Protein AF-A0A954YXN7-F1 (afdb_monomer_lite)

Foldseek 3Di:
DDDDDDDDPPDPDPDDDDDDDDDDDDDPPPPPPPPPPDDDAAEAELDFCCRVQVVVVHHDPDPDTCSVVPVVVVVVVVCVVVVHDHHYHYDPVCVVPD

Radius of gyration: 26.38 Å; chains: 1; bounding box: 61×52×58 Å

Sequence (98 aa):
MNAIGETILNRTATSSPAIGAPTAAHGSTDATDQTVRPAGSINIDLDTLRDYAPGYGFTFESDYDPVYAFALPRFIELLDKLGVPATLFTIGRDAARP

Structure (mmCIF, N/CA/C/O backbone):
data_AF-A0A954YXN7-F1
#
_entry.id   AF-A0A954YXN7-F1
#
loop_
_atom_site.group_PDB
_atom_site.id
_atom_site.type_symbol
_atom_site.label_atom_id
_atom_site.label_alt_id
_atom_site.label_comp_id
_atom_site.label_asym_id
_atom_site.label_entity_id
_atom_site.label_seq_id
_atom_site.pdbx_PDB_ins_code
_atom_site.Cartn_x
_atom_site.Cartn_y
_atom_site.Cartn_z
_atom_site.occupancy
_atom_site.B_iso_or_equiv
_atom_site.auth_seq_id
_atom_site.auth_comp_id
_atom_site.auth_asym_id
_atom_site.auth_atom_id
_atom_site.pdbx_PDB_model_num
ATOM 1 N N . MET A 1 1 ? -50.712 -9.909 8.245 1.00 40.53 1 MET A N 1
ATOM 2 C CA . MET A 1 1 ? -49.449 -10.367 8.852 1.00 40.53 1 MET A CA 1
ATOM 3 C C . MET A 1 1 ? -48.501 -9.180 8.888 1.00 40.53 1 MET A C 1
ATOM 5 O O . MET A 1 1 ? -48.247 -8.593 7.847 1.00 40.53 1 MET A O 1
ATOM 9 N N . ASN A 1 2 ? -48.126 -8.802 10.111 1.00 35.00 2 ASN A N 1
ATOM 10 C CA . ASN A 1 2 ? -47.019 -7.940 10.567 1.00 35.00 2 ASN A CA 1
ATOM 11 C C . ASN A 1 2 ? -45.742 -8.086 9.691 1.00 35.00 2 ASN A C 1
ATOM 13 O O . ASN A 1 2 ? -45.577 -9.138 9.088 1.00 35.00 2 ASN A O 1
ATOM 17 N N . ALA A 1 3 ? -44.763 -7.178 9.591 1.00 39.28 3 ALA A N 1
ATOM 18 C CA . ALA A 1 3 ? -44.372 -6.002 10.369 1.00 39.28 3 ALA A CA 1
ATOM 19 C C . ALA A 1 3 ? -43.315 -5.175 9.576 1.00 39.28 3 ALA A C 1
ATOM 21 O O . ALA A 1 3 ? -42.443 -5.748 8.934 1.00 39.28 3 ALA A O 1
ATOM 22 N N . ILE A 1 4 ? -43.446 -3.844 9.634 1.00 45.81 4 ILE A N 1
ATOM 23 C CA . ILE A 1 4 ? -42.434 -2.794 9.900 1.00 45.81 4 ILE A CA 1
ATOM 24 C C . ILE A 1 4 ? -40.923 -3.135 9.872 1.00 45.81 4 ILE A C 1
ATOM 26 O O . ILE A 1 4 ? -40.459 -4.030 10.570 1.00 45.81 4 ILE A O 1
ATOM 30 N N . GLY A 1 5 ? -40.156 -2.281 9.178 1.00 36.84 5 GLY A N 1
ATOM 31 C CA . GLY A 1 5 ? -38.707 -2.090 9.318 1.00 36.84 5 GLY A CA 1
ATOM 32 C C . GLY A 1 5 ? -38.328 -0.679 8.849 1.00 36.84 5 GLY A C 1
ATOM 33 O O . GLY A 1 5 ? -38.622 -0.300 7.720 1.00 36.84 5 GLY A O 1
ATOM 34 N N . GLU A 1 6 ? -37.792 0.124 9.759 1.00 40.50 6 GLU A N 1
ATOM 35 C CA . GLU A 1 6 ? -37.897 1.582 9.810 1.00 40.50 6 GLU A CA 1
ATOM 36 C C . GLU A 1 6 ? -36.942 2.360 8.892 1.00 40.50 6 GLU A C 1
ATOM 38 O O . GLU A 1 6 ? -35.776 2.024 8.705 1.00 40.50 6 GLU A O 1
ATOM 43 N N . THR A 1 7 ? -37.457 3.477 8.378 1.00 41.38 7 THR A N 1
ATOM 44 C CA . THR A 1 7 ? -36.687 4.588 7.814 1.00 41.38 7 THR A CA 1
ATOM 45 C C . THR A 1 7 ? -36.294 5.523 8.954 1.00 41.38 7 THR A C 1
ATOM 47 O O . THR A 1 7 ? -37.173 6.111 9.578 1.00 41.38 7 THR A O 1
ATOM 50 N N . ILE A 1 8 ? -34.996 5.725 9.193 1.00 44.50 8 ILE A N 1
ATOM 51 C CA . ILE A 1 8 ? -34.507 6.814 10.049 1.00 44.50 8 ILE A CA 1
ATOM 52 C C . ILE A 1 8 ? -33.674 7.759 9.183 1.00 44.50 8 ILE A C 1
ATOM 54 O O . ILE A 1 8 ? -32.470 7.601 9.004 1.00 44.50 8 ILE A O 1
ATOM 58 N N . LEU A 1 9 ? -34.355 8.759 8.622 1.00 41.22 9 LEU A N 1
ATOM 59 C CA . LEU A 1 9 ? -33.737 9.973 8.100 1.00 41.22 9 LEU A CA 1
ATOM 60 C C . LEU A 1 9 ? -33.510 10.912 9.284 1.00 41.22 9 LEU A C 1
ATOM 62 O O . LEU A 1 9 ? -34.440 11.577 9.739 1.00 41.22 9 LEU A O 1
ATOM 66 N N . ASN A 1 10 ? -32.281 10.974 9.788 1.00 34.94 10 ASN A N 1
ATOM 67 C CA . ASN A 1 10 ? -31.927 11.916 10.842 1.00 34.94 10 ASN A CA 1
ATOM 68 C C . ASN A 1 10 ? -31.736 13.318 10.229 1.00 34.94 10 ASN A C 1
ATOM 70 O O . ASN A 1 10 ? -30.635 13.710 9.849 1.00 34.94 10 ASN A O 1
ATOM 74 N N . ARG A 1 11 ? -32.839 14.056 10.049 1.00 41.00 11 ARG A N 1
ATOM 75 C CA . ARG A 1 11 ? -32.820 15.492 9.737 1.00 41.00 11 ARG A CA 1
ATOM 76 C C . ARG A 1 11 ? -32.792 16.275 11.044 1.00 41.00 11 ARG A C 1
ATOM 78 O O . ARG A 1 11 ? -33.843 16.573 11.605 1.00 41.00 11 ARG A O 1
ATOM 85 N N . THR A 1 12 ? -31.610 16.673 11.495 1.00 40.34 12 THR A N 1
ATOM 86 C CA . THR A 1 12 ? -31.502 17.696 12.539 1.00 40.34 12 THR A CA 1
ATOM 87 C C . THR A 1 12 ? -31.677 19.063 11.884 1.00 40.34 12 THR A C 1
ATOM 89 O O . THR A 1 12 ? -30.747 19.637 11.324 1.00 40.34 12 THR A O 1
ATOM 92 N N . ALA A 1 13 ? -32.913 19.559 11.893 1.00 38.44 13 ALA A N 1
ATOM 93 C CA . ALA A 1 13 ? -33.224 20.938 11.556 1.00 38.44 13 ALA A CA 1
ATOM 94 C C . ALA A 1 13 ? -32.685 21.853 12.666 1.00 38.44 13 ALA A C 1
ATOM 96 O O . ALA A 1 13 ? -33.175 21.825 13.792 1.00 38.44 13 ALA A O 1
ATOM 97 N N . THR A 1 14 ? -31.686 22.676 12.361 1.00 38.94 14 THR A N 1
ATOM 98 C CA . THR A 1 14 ? -31.271 23.770 13.243 1.00 38.94 14 THR A CA 1
ATOM 99 C C . THR A 1 14 ? -32.232 24.942 13.052 1.00 38.94 14 THR A C 1
ATOM 101 O O . THR A 1 14 ? -32.060 25.762 12.151 1.00 38.94 14 THR A O 1
ATOM 104 N N . SER A 1 15 ? -33.278 25.010 13.874 1.00 38.94 15 SER A N 1
ATOM 105 C CA . SER A 1 15 ? -34.099 26.214 14.017 1.00 38.94 15 SER A CA 1
ATOM 106 C C . SER A 1 15 ? -33.371 27.228 14.901 1.00 38.94 15 SER A C 1
ATOM 108 O O . SER A 1 15 ? -33.074 26.945 16.060 1.00 38.94 15 SER A O 1
ATOM 110 N N . SER A 1 16 ? -33.094 28.407 14.349 1.00 39.16 16 SER A N 1
ATOM 111 C CA . SER A 1 16 ? -32.517 29.555 15.055 1.00 39.16 16 SER A CA 1
ATOM 112 C C . SER A 1 16 ? -33.502 30.095 16.107 1.00 39.16 16 SER A C 1
ATOM 114 O O . SER A 1 16 ? -34.638 30.393 15.732 1.00 39.16 16 SER A O 1
ATOM 116 N N . PRO A 1 17 ? -33.131 30.272 17.391 1.00 39.97 17 PRO A N 1
ATOM 117 C CA . PRO A 1 17 ? -34.004 30.944 18.342 1.00 39.97 17 PRO A CA 1
ATOM 118 C C . PRO A 1 17 ? -33.823 32.467 18.272 1.00 39.97 17 PRO A C 1
ATOM 120 O O . PRO A 1 17 ? -32.711 32.988 18.172 1.00 39.97 17 PRO A O 1
ATOM 123 N N . ALA A 1 18 ? -34.954 33.169 18.301 1.00 38.84 18 ALA A N 1
ATOM 124 C CA . ALA A 1 18 ? -35.050 34.619 18.383 1.00 38.84 18 ALA A CA 1
ATOM 125 C C . ALA A 1 18 ? -34.568 35.141 19.750 1.00 38.84 18 ALA A C 1
ATOM 127 O O . ALA A 1 18 ? -34.764 34.500 20.782 1.00 38.84 18 ALA A O 1
ATOM 128 N N . ILE A 1 19 ? -33.957 36.327 19.744 1.00 39.28 19 ILE A N 1
ATOM 129 C CA . ILE A 1 19 ? -33.449 37.018 20.933 1.00 39.28 19 ILE A CA 1
ATOM 130 C C . ILE A 1 19 ? -34.619 37.572 21.757 1.00 39.28 19 ILE A C 1
ATOM 132 O O . ILE A 1 19 ? -35.349 38.449 21.301 1.00 39.28 19 ILE A O 1
ATOM 136 N N . GLY A 1 20 ? -34.736 37.103 22.998 1.00 33.88 20 GLY A N 1
ATOM 137 C CA . GLY A 1 20 ? -35.517 37.721 24.066 1.00 33.88 20 GLY A CA 1
ATOM 138 C C . GLY A 1 20 ? -34.915 37.341 25.420 1.00 33.88 20 GLY A C 1
ATOM 139 O O . GLY A 1 20 ? -34.916 36.173 25.789 1.00 33.88 20 GLY A O 1
ATOM 140 N N . ALA A 1 21 ? -34.361 38.313 26.143 1.00 38.88 21 ALA A N 1
ATOM 141 C CA . ALA A 1 21 ? -33.964 38.202 27.555 1.00 38.88 21 ALA A CA 1
ATOM 142 C C . ALA A 1 21 ? -35.048 38.885 28.431 1.00 38.88 21 ALA A C 1
ATOM 144 O O . ALA A 1 21 ? -35.834 39.638 27.847 1.00 38.88 21 ALA A O 1
ATOM 145 N N . PRO A 1 22 ? -35.097 38.750 29.783 1.00 55.06 22 PRO A N 1
ATOM 146 C CA . PRO A 1 22 ? -34.078 38.200 30.698 1.00 55.06 22 PRO A CA 1
ATOM 147 C C . PRO A 1 22 ? -34.613 37.330 31.877 1.00 55.06 22 PRO A C 1
ATOM 149 O O . PRO A 1 22 ? -35.815 37.237 32.113 1.00 55.06 22 PRO A O 1
ATOM 152 N N . THR A 1 23 ? -33.691 36.797 32.699 1.00 39.06 23 THR A N 1
ATOM 153 C CA . THR A 1 23 ? -33.622 36.882 34.193 1.00 39.06 23 THR A CA 1
ATOM 154 C C . THR A 1 23 ? -33.184 35.568 34.875 1.00 39.06 23 THR A C 1
ATOM 156 O O . THR A 1 23 ? -33.530 34.471 34.458 1.00 39.06 23 THR A O 1
ATOM 159 N N . ALA A 1 24 ? -32.350 35.736 35.906 1.00 46.41 24 ALA A N 1
ATOM 160 C CA . ALA A 1 24 ? -31.421 34.810 36.553 1.00 46.41 24 ALA A CA 1
ATOM 161 C C . ALA A 1 24 ? -31.986 33.545 37.230 1.00 46.41 24 ALA A C 1
ATOM 163 O O . ALA A 1 24 ? -33.016 33.595 37.893 1.00 46.41 24 ALA A O 1
ATOM 164 N N . ALA A 1 25 ? -31.169 32.483 37.245 1.00 39.94 25 ALA A N 1
ATOM 165 C CA . ALA A 1 25 ? -30.963 31.640 38.425 1.00 39.94 25 ALA A CA 1
ATOM 166 C C . ALA A 1 25 ? -29.612 30.906 38.342 1.00 39.94 25 ALA A C 1
ATOM 168 O O . ALA A 1 25 ? -29.223 30.402 37.292 1.00 39.94 25 ALA A O 1
ATOM 169 N N . HIS A 1 26 ? -28.901 30.881 39.471 1.00 46.28 26 HIS A N 1
ATOM 170 C CA . HIS A 1 26 ? -27.670 30.132 39.702 1.00 46.28 26 HIS A CA 1
ATOM 171 C C . HIS A 1 26 ? -27.832 28.649 39.342 1.00 46.28 26 HIS A C 1
ATOM 173 O O . HIS A 1 26 ? -28.550 27.913 40.014 1.00 46.28 26 HIS A O 1
ATOM 179 N N . GLY A 1 27 ? -27.085 28.204 38.341 1.00 38.72 27 GLY A N 1
ATOM 180 C CA . GLY A 1 27 ? -26.828 26.798 38.079 1.00 38.72 27 GLY A CA 1
ATOM 181 C C . GLY A 1 27 ? -25.463 26.693 37.428 1.00 38.72 27 GLY A C 1
ATOM 182 O O . GLY A 1 27 ? -25.323 26.996 36.248 1.00 38.72 27 GLY A O 1
ATOM 183 N N . SER A 1 28 ? -24.456 26.311 38.212 1.00 49.59 28 SER A N 1
ATOM 184 C CA . SER A 1 28 ?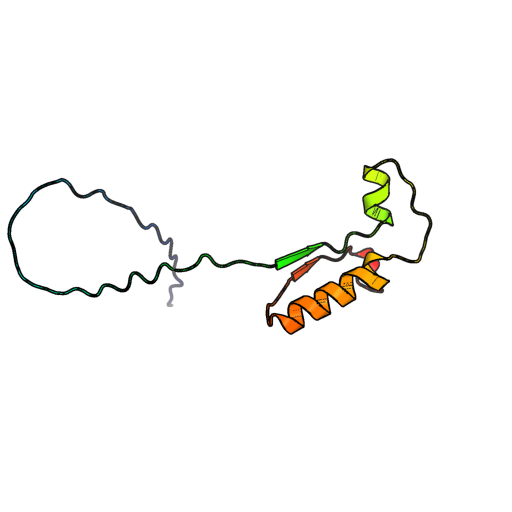 -23.150 25.882 37.714 1.00 49.59 28 SER A CA 1
ATOM 185 C C . SER A 1 28 ? -23.358 24.643 36.847 1.00 49.59 28 SER A C 1
ATOM 187 O O . SER A 1 28 ? -23.297 23.513 37.326 1.00 49.59 28 SER A O 1
ATOM 189 N N . THR A 1 29 ? -23.674 24.857 35.576 1.00 47.16 29 THR A N 1
ATOM 190 C CA . THR A 1 29 ? -23.606 23.825 34.553 1.00 47.16 29 THR A CA 1
ATOM 191 C C . THR A 1 29 ? -22.148 23.755 34.153 1.00 47.16 29 THR A C 1
ATOM 193 O O . THR A 1 29 ? -21.689 24.480 33.276 1.00 47.16 29 THR A O 1
ATOM 196 N N . ASP A 1 30 ? -21.407 22.899 34.853 1.00 51.72 30 ASP A N 1
ATOM 197 C CA . ASP A 1 30 ? -20.112 22.405 34.395 1.00 51.72 30 ASP A CA 1
ATOM 198 C C . ASP A 1 30 ? -20.384 21.484 33.194 1.00 51.72 30 ASP A C 1
ATOM 200 O O . ASP A 1 30 ? -20.358 20.254 33.261 1.00 51.72 30 ASP A O 1
ATOM 204 N N . ALA A 1 31 ? -20.832 22.109 32.104 1.00 54.50 31 ALA A N 1
ATOM 205 C CA . ALA A 1 31 ? -21.011 21.483 30.817 1.00 54.50 31 ALA A CA 1
ATOM 206 C C . ALA A 1 31 ? -19.604 21.280 30.274 1.00 54.50 31 ALA A C 1
ATOM 208 O O . ALA A 1 31 ? -19.036 22.144 29.608 1.00 54.50 31 ALA A O 1
ATOM 209 N N . THR A 1 32 ? -19.025 20.130 30.600 1.00 57.22 32 THR A N 1
ATOM 210 C CA . THR A 1 32 ? -17.932 19.591 29.807 1.00 57.22 32 THR A CA 1
ATOM 211 C C . THR A 1 32 ? -18.495 19.356 28.411 1.00 57.22 32 THR A C 1
ATOM 213 O O . THR A 1 32 ? -19.107 18.330 28.123 1.00 57.22 32 THR A O 1
ATOM 216 N N . ASP A 1 33 ? -18.351 20.371 27.560 1.00 59.09 33 ASP A N 1
ATOM 217 C CA . ASP A 1 33 ? -18.517 20.291 26.117 1.00 59.09 33 ASP A CA 1
ATOM 218 C C . ASP A 1 33 ? -17.484 19.283 25.611 1.00 59.09 33 ASP A C 1
ATOM 220 O O . ASP A 1 33 ? -16.353 19.615 25.244 1.00 59.09 33 ASP A O 1
ATOM 224 N N . GLN A 1 34 ? -17.827 17.998 25.713 1.00 61.97 34 GLN A N 1
ATOM 225 C CA . GLN A 1 34 ? -17.093 16.944 25.047 1.00 61.97 34 GLN A CA 1
ATOM 226 C C . GLN A 1 34 ? -17.351 17.119 23.561 1.00 61.97 34 GLN A C 1
ATOM 228 O O . GLN A 1 34 ? -18.243 16.502 22.981 1.00 61.97 34 GLN A O 1
ATOM 233 N N . THR A 1 35 ? -16.558 17.998 22.957 1.00 72.62 35 THR A N 1
ATOM 234 C CA . THR A 1 35 ? -16.464 18.124 21.512 1.00 72.62 35 THR A CA 1
ATOM 235 C C . THR A 1 35 ? -16.184 16.733 20.953 1.00 72.62 35 THR A C 1
ATOM 237 O O . THR A 1 35 ? -15.118 16.145 21.161 1.00 72.62 35 THR A O 1
ATOM 240 N N . VAL A 1 36 ? -17.194 16.153 20.304 1.00 78.56 36 VAL A N 1
ATOM 241 C CA . VAL A 1 36 ? -17.064 14.861 19.639 1.00 78.56 36 VAL A CA 1
ATOM 242 C C . VAL A 1 36 ? -15.984 15.037 18.583 1.00 78.56 36 VAL A C 1
ATOM 244 O O . VAL A 1 36 ? -16.162 15.779 17.615 1.00 78.56 36 VAL A O 1
ATOM 247 N N . ARG A 1 37 ? -14.830 14.398 18.791 1.00 80.75 37 ARG A N 1
ATOM 248 C CA . ARG A 1 37 ? -13.754 14.440 17.804 1.00 80.75 37 ARG A CA 1
ATOM 249 C C . ARG A 1 37 ? -14.253 13.754 16.531 1.00 80.75 37 ARG A C 1
ATOM 251 O O . ARG A 1 37 ? -14.787 12.648 16.632 1.00 80.75 37 ARG A O 1
ATOM 258 N N . PRO A 1 38 ? -14.093 14.374 15.349 1.00 86.12 38 PRO A N 1
ATOM 259 C CA . PRO A 1 38 ? -14.454 13.729 14.097 1.00 86.12 38 PRO A CA 1
ATOM 260 C C . PRO A 1 38 ? -13.744 12.381 13.962 1.00 86.12 38 PRO A C 1
ATOM 262 O O . PRO A 1 38 ? -12.550 12.271 14.250 1.00 86.12 38 PRO A O 1
ATOM 265 N N . ALA A 1 39 ? -14.478 11.360 13.526 1.00 90.12 39 ALA A N 1
ATOM 266 C CA . ALA A 1 39 ? -13.884 10.072 13.207 1.00 90.12 39 ALA A CA 1
ATOM 267 C C . ALA A 1 39 ? -12.938 10.213 12.001 1.00 90.12 39 ALA A C 1
ATOM 269 O O . ALA A 1 39 ? -13.255 10.907 11.035 1.00 90.12 39 ALA A O 1
ATOM 270 N N . GLY A 1 40 ? -11.787 9.542 12.065 1.00 93.06 40 GLY A N 1
ATOM 271 C CA . GLY A 1 40 ? -10.809 9.461 10.980 1.00 93.06 40 GLY A CA 1
ATOM 272 C C . GLY A 1 40 ? -10.625 8.021 10.508 1.00 93.06 40 GLY A C 1
ATOM 273 O O . GLY A 1 40 ? -10.891 7.080 11.254 1.00 93.06 40 GLY A O 1
ATOM 274 N N . SER A 1 41 ? -10.161 7.852 9.272 1.00 96.19 41 SER A N 1
ATOM 275 C CA . SER A 1 41 ? -9.798 6.547 8.706 1.00 96.19 41 SER A CA 1
ATOM 276 C C . SER A 1 41 ? -8.458 6.640 7.984 1.00 96.19 41 SER A C 1
ATOM 278 O O . SER A 1 41 ? -8.077 7.719 7.525 1.00 96.19 41 SER A O 1
ATOM 280 N N . ILE A 1 42 ? -7.746 5.514 7.912 1.00 97.75 42 ILE A N 1
ATOM 281 C CA . ILE A 1 42 ? -6.494 5.381 7.167 1.00 97.75 42 ILE A CA 1
ATOM 282 C C . ILE A 1 42 ? -6.735 4.407 6.019 1.00 97.75 42 ILE A C 1
ATOM 284 O O . ILE A 1 42 ? -7.114 3.256 6.238 1.00 97.75 42 ILE A O 1
ATOM 288 N N . ASN A 1 43 ? -6.479 4.889 4.809 1.00 97.69 43 ASN A N 1
ATOM 289 C CA . ASN A 1 43 ? -6.575 4.135 3.569 1.00 97.69 43 ASN A CA 1
ATOM 290 C C . ASN A 1 43 ? -5.205 4.173 2.894 1.00 97.69 43 ASN A C 1
ATOM 292 O O . ASN A 1 43 ? -4.603 5.245 2.813 1.00 97.69 43 ASN A O 1
ATOM 296 N N . ILE A 1 44 ? -4.706 3.019 2.457 1.00 97.38 44 ILE A N 1
ATOM 297 C CA . ILE A 1 44 ? -3.404 2.897 1.799 1.00 97.38 44 ILE A CA 1
ATOM 298 C C . ILE A 1 44 ? -3.610 2.220 0.450 1.00 97.38 44 ILE A C 1
ATOM 300 O O . ILE A 1 44 ? -3.978 1.044 0.395 1.00 97.38 44 ILE A O 1
ATOM 304 N N . ASP A 1 45 ? -3.331 2.964 -0.613 1.00 95.69 45 ASP A N 1
ATOM 305 C CA . ASP A 1 45 ? -3.329 2.452 -1.977 1.00 95.69 45 ASP A CA 1
ATOM 306 C C . ASP A 1 45 ? -1.964 1.816 -2.261 1.00 95.69 45 ASP A C 1
ATOM 308 O O . ASP A 1 45 ? -0.914 2.448 -2.123 1.00 95.69 45 ASP A O 1
ATOM 312 N N . LEU A 1 46 ? -1.968 0.530 -2.601 1.00 94.81 46 LEU A N 1
ATOM 313 C CA . LEU A 1 46 ? -0.771 -0.251 -2.912 1.00 94.81 46 LEU A CA 1
ATOM 314 C C . LEU A 1 46 ? -0.465 -0.152 -4.407 1.00 94.81 46 LEU A C 1
ATOM 316 O O . LEU A 1 46 ? -0.428 -1.155 -5.117 1.00 94.81 46 LEU A O 1
ATOM 320 N N . ASP A 1 47 ? -0.277 1.083 -4.871 1.00 92.12 47 ASP A N 1
ATOM 321 C CA . ASP A 1 47 ? 0.113 1.373 -6.246 1.00 92.12 47 ASP A CA 1
ATOM 322 C C . ASP A 1 47 ? 1.584 1.035 -6.452 1.00 92.12 47 ASP A C 1
ATOM 324 O O . ASP A 1 47 ? 2.469 1.561 -5.776 1.00 92.12 47 ASP A O 1
ATOM 328 N N . THR A 1 48 ? 1.852 0.159 -7.412 1.00 91.19 48 THR A N 1
ATOM 329 C CA . THR A 1 48 ? 3.215 -0.255 -7.745 1.00 91.19 48 THR A CA 1
ATOM 330 C C . THR A 1 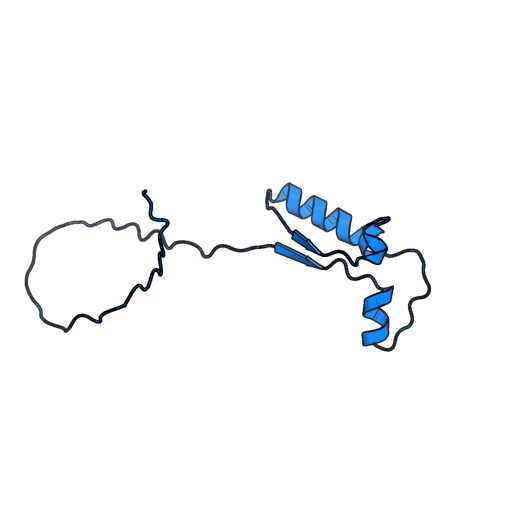48 ? 3.912 0.809 -8.583 1.00 91.19 48 THR A C 1
ATOM 332 O O . THR A 1 48 ? 3.272 1.603 -9.286 1.00 91.19 48 THR A O 1
ATOM 335 N N . LEU A 1 49 ? 5.247 0.797 -8.606 1.00 90.81 49 LEU A N 1
ATOM 336 C CA . LEU A 1 49 ? 5.983 1.665 -9.531 1.00 90.81 49 LEU A CA 1
ATOM 337 C C . LEU A 1 49 ? 5.657 1.339 -10.990 1.00 90.81 49 LEU A C 1
ATOM 339 O O . LEU A 1 49 ? 5.702 2.232 -11.831 1.00 90.81 49 LEU A O 1
ATOM 343 N N . ARG A 1 50 ? 5.281 0.091 -11.285 1.00 91.06 50 ARG A N 1
ATOM 344 C CA . ARG A 1 50 ? 4.843 -0.332 -12.619 1.00 91.06 50 ARG A CA 1
ATOM 345 C C . ARG A 1 50 ? 3.601 0.425 -13.099 1.00 91.06 50 ARG A C 1
ATOM 347 O O . ARG A 1 50 ? 3.530 0.738 -14.283 1.00 91.06 50 ARG A O 1
ATOM 354 N N . ASP A 1 51 ? 2.662 0.754 -12.213 1.00 89.94 51 ASP A N 1
ATOM 355 C CA . ASP A 1 51 ? 1.439 1.495 -12.579 1.00 89.94 51 ASP A CA 1
ATOM 356 C C . ASP A 1 51 ? 1.604 2.993 -12.522 1.00 89.94 51 ASP A C 1
ATOM 358 O O . ASP A 1 51 ? 1.015 3.722 -13.320 1.00 89.94 51 ASP A O 1
ATOM 362 N N . TYR A 1 52 ? 2.389 3.453 -11.553 1.00 90.56 52 TYR A N 1
ATOM 363 C CA . TYR A 1 52 ? 2.513 4.871 -11.293 1.00 90.56 52 TYR A CA 1
ATOM 364 C C . TYR A 1 52 ? 3.478 5.523 -12.289 1.00 90.56 52 TYR A C 1
ATOM 366 O O . TYR A 1 52 ? 3.184 6.593 -12.820 1.00 90.56 52 TYR A O 1
ATOM 374 N N . ALA A 1 53 ? 4.595 4.861 -12.625 1.00 92.38 53 ALA A N 1
ATOM 375 C CA . ALA A 1 53 ? 5.643 5.403 -13.497 1.00 92.38 53 ALA A CA 1
ATOM 376 C C . ALA A 1 53 ? 5.154 5.876 -14.884 1.00 92.38 53 ALA A C 1
ATOM 378 O O . ALA A 1 53 ? 5.547 6.981 -15.282 1.00 92.38 53 ALA A O 1
ATOM 379 N N . PRO A 1 54 ? 4.270 5.147 -15.602 1.00 92.75 54 PRO A N 1
ATOM 380 C CA . PRO A 1 54 ? 3.742 5.600 -16.889 1.00 92.75 54 PRO A CA 1
ATOM 381 C C . PRO A 1 54 ? 3.044 6.963 -16.825 1.00 92.75 54 PRO A C 1
ATOM 383 O O . PRO A 1 54 ? 3.186 7.764 -17.749 1.00 92.75 54 PRO A O 1
ATOM 386 N N . GLY A 1 55 ? 2.356 7.271 -15.718 1.00 92.31 55 GLY A N 1
ATOM 387 C CA . GLY A 1 55 ? 1.712 8.573 -15.502 1.00 92.31 55 GLY A CA 1
ATOM 388 C C . GLY A 1 55 ? 2.696 9.749 -15.453 1.00 92.31 55 GLY A C 1
ATOM 389 O O . GLY A 1 55 ? 2.312 10.887 -15.710 1.00 92.31 55 GLY A O 1
ATOM 390 N N . TYR A 1 56 ? 3.974 9.469 -15.189 1.00 93.38 56 TYR A N 1
ATOM 391 C CA . TYR A 1 56 ? 5.068 10.443 -15.146 1.00 93.38 56 TYR A CA 1
ATOM 392 C C . TYR A 1 56 ? 5.987 10.371 -16.374 1.00 93.38 56 TYR A C 1
ATOM 394 O O . TYR A 1 56 ? 7.009 11.054 -16.413 1.00 93.38 56 TYR A O 1
ATOM 402 N N . GLY A 1 57 ? 5.647 9.559 -17.380 1.00 95.88 57 GLY A N 1
ATOM 403 C CA . GLY A 1 57 ? 6.474 9.367 -18.574 1.00 95.88 57 GLY A CA 1
ATOM 404 C C . GLY A 1 57 ? 7.689 8.460 -18.359 1.00 95.88 57 GLY A C 1
ATOM 405 O O . GLY A 1 57 ? 8.606 8.472 -19.178 1.00 95.88 57 GLY A O 1
ATOM 406 N N . PHE A 1 58 ? 7.705 7.673 -17.280 1.00 94.31 58 PHE A N 1
ATOM 407 C CA . PHE A 1 58 ? 8.742 6.678 -17.015 1.00 94.31 58 PHE A CA 1
ATOM 408 C C . PHE A 1 58 ? 8.240 5.264 -17.312 1.00 94.31 58 PHE A C 1
ATOM 410 O O . PHE A 1 58 ? 7.060 4.953 -17.162 1.00 94.31 58 PHE A O 1
ATOM 417 N N . THR A 1 59 ? 9.162 4.384 -17.689 1.00 90.62 59 THR A N 1
ATOM 418 C CA . THR A 1 59 ? 8.921 2.941 -17.795 1.00 90.62 59 THR A CA 1
ATOM 419 C C . THR A 1 59 ? 9.561 2.235 -16.608 1.00 90.62 59 THR A C 1
ATOM 421 O O . THR A 1 59 ? 10.695 2.551 -16.240 1.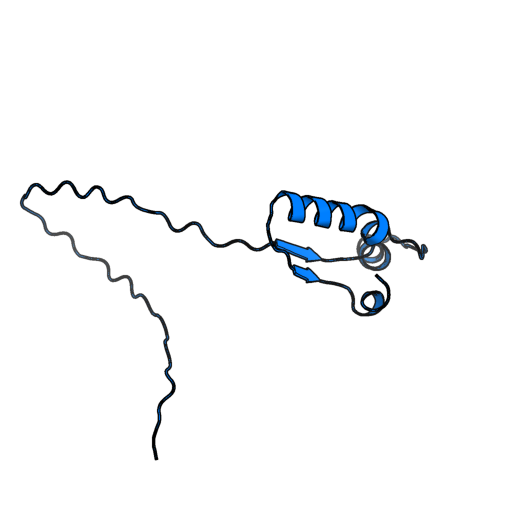00 90.62 59 THR A O 1
ATOM 424 N N . PHE A 1 60 ? 8.863 1.262 -16.025 1.00 87.00 60 PHE A N 1
ATOM 425 C CA . PHE A 1 60 ? 9.384 0.445 -14.933 1.00 87.00 60 PHE A CA 1
ATOM 426 C C . PHE A 1 60 ? 9.305 -1.035 -15.314 1.00 87.00 60 PHE A C 1
ATOM 428 O O . PHE A 1 60 ? 8.230 -1.625 -15.355 1.00 87.00 60 PHE A O 1
ATOM 435 N N . GLU A 1 61 ? 10.467 -1.619 -15.606 1.00 83.31 61 GLU A N 1
ATOM 436 C CA . GLU A 1 61 ? 10.606 -2.973 -16.170 1.00 83.31 61 GLU A CA 1
ATOM 437 C C . GLU A 1 61 ? 10.999 -4.025 -15.119 1.00 83.31 61 GLU A C 1
ATOM 439 O O . GLU A 1 61 ? 11.436 -5.123 -15.449 1.00 83.31 61 GLU A O 1
ATOM 444 N N . SER A 1 62 ? 10.899 -3.690 -13.833 1.00 84.75 62 SER A N 1
ATOM 445 C CA . SER A 1 62 ? 11.296 -4.590 -12.753 1.00 84.75 62 SER A CA 1
ATOM 446 C C . SER A 1 62 ? 10.105 -5.399 -12.241 1.00 84.75 62 SER A C 1
ATOM 448 O O . SER A 1 62 ? 9.037 -4.859 -11.949 1.00 84.75 62 SER A O 1
ATOM 450 N N . ASP A 1 63 ? 10.308 -6.706 -12.084 1.00 80.75 63 ASP A N 1
ATOM 451 C CA . ASP A 1 63 ? 9.377 -7.602 -11.380 1.00 80.75 63 ASP A CA 1
ATOM 452 C C . ASP A 1 63 ? 9.482 -7.466 -9.856 1.00 80.75 63 ASP A C 1
ATOM 454 O O . ASP A 1 63 ? 8.628 -7.944 -9.116 1.00 80.75 63 ASP A O 1
ATOM 458 N N . TYR A 1 64 ? 10.526 -6.787 -9.384 1.00 85.44 64 TYR A N 1
ATOM 459 C CA . TYR A 1 64 ? 10.657 -6.365 -8.004 1.00 85.44 64 TYR A CA 1
ATOM 460 C C . TYR A 1 64 ? 9.972 -5.015 -7.797 1.00 85.44 64 TYR A C 1
ATOM 462 O O . TYR A 1 64 ? 10.361 -4.033 -8.442 1.00 85.44 64 TYR A O 1
ATOM 470 N N . ASP A 1 65 ? 9.018 -4.960 -6.866 1.00 89.06 65 ASP A N 1
ATOM 471 C CA . ASP A 1 65 ? 8.347 -3.723 -6.489 1.00 89.06 65 ASP A CA 1
ATOM 472 C C . ASP A 1 65 ? 8.735 -3.259 -5.065 1.00 89.06 65 ASP A C 1
ATOM 474 O O . ASP A 1 65 ? 8.523 -3.979 -4.080 1.00 89.06 65 ASP A O 1
ATOM 478 N N . PRO A 1 66 ? 9.311 -2.050 -4.916 1.00 92.50 66 PRO A N 1
ATOM 479 C CA . PRO A 1 66 ? 9.747 -1.542 -3.619 1.00 92.50 66 PRO A CA 1
ATOM 480 C C . PRO A 1 66 ? 8.591 -1.166 -2.681 1.00 92.50 66 PRO A C 1
ATOM 482 O O . PRO A 1 66 ? 8.812 -1.062 -1.471 1.00 92.50 66 PRO A O 1
ATOM 485 N N . VAL A 1 67 ? 7.371 -0.960 -3.183 1.00 94.19 67 VAL A N 1
ATOM 486 C CA . VAL A 1 67 ? 6.193 -0.685 -2.350 1.00 94.19 67 VAL A CA 1
ATOM 487 C C . VAL A 1 67 ? 5.887 -1.906 -1.499 1.00 94.19 67 VAL A C 1
ATOM 489 O O . VAL A 1 67 ? 5.859 -1.792 -0.273 1.00 94.19 67 VAL A O 1
ATOM 492 N N . TYR A 1 68 ? 5.780 -3.083 -2.108 1.00 93.31 68 TYR A N 1
ATOM 493 C CA . TYR A 1 68 ? 5.545 -4.325 -1.372 1.00 93.31 68 TYR A CA 1
ATOM 494 C C . TYR A 1 68 ? 6.750 -4.749 -0.533 1.00 93.31 68 TYR A C 1
ATOM 496 O O . TYR A 1 68 ? 6.604 -5.100 0.638 1.00 93.31 68 TYR A O 1
ATOM 504 N N . ALA A 1 69 ? 7.960 -4.659 -1.087 1.00 93.88 69 ALA A N 1
ATOM 505 C CA . ALA A 1 69 ? 9.149 -5.156 -0.403 1.00 93.88 69 ALA A CA 1
ATOM 506 C C . ALA A 1 69 ? 9.634 -4.261 0.751 1.00 93.88 69 ALA A C 1
ATOM 508 O O . ALA A 1 69 ? 10.288 -4.751 1.673 1.00 93.88 69 ALA A O 1
ATOM 509 N N . PHE A 1 70 ? 9.344 -2.954 0.716 1.00 95.38 70 PHE A N 1
ATOM 510 C CA . PHE A 1 70 ? 9.899 -2.000 1.679 1.00 95.38 70 PHE A CA 1
ATOM 511 C C . PHE A 1 70 ? 8.893 -1.031 2.296 1.00 95.38 70 PHE A C 1
ATOM 513 O O . PHE A 1 70 ? 9.044 -0.694 3.473 1.00 95.38 70 PHE A O 1
ATOM 520 N N . ALA A 1 71 ? 7.927 -0.508 1.541 1.00 96.38 71 ALA A N 1
ATOM 521 C CA . ALA A 1 71 ? 7.002 0.495 2.070 1.00 96.38 71 ALA A CA 1
ATOM 522 C C . ALA A 1 71 ? 5.910 -0.152 2.933 1.00 96.38 71 ALA A C 1
ATOM 524 O O . ALA A 1 71 ? 5.716 0.246 4.083 1.00 96.38 71 ALA A O 1
ATOM 525 N N . LEU A 1 72 ? 5.256 -1.193 2.416 1.00 96.31 72 LEU A N 1
ATOM 52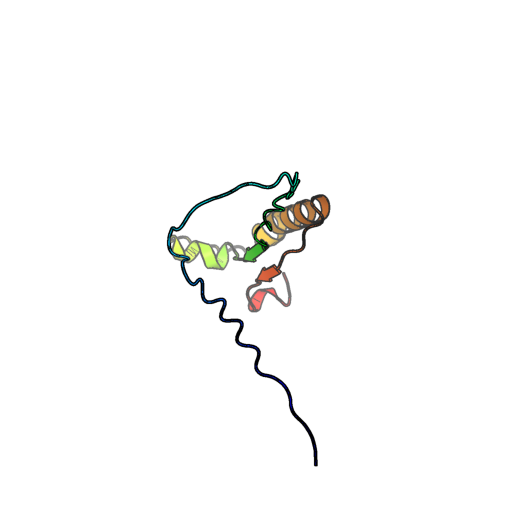6 C CA . LEU A 1 72 ? 4.161 -1.891 3.083 1.00 96.31 72 LEU A CA 1
ATOM 527 C C . LEU A 1 72 ? 4.557 -2.448 4.465 1.00 96.31 72 LEU A C 1
ATOM 529 O O . LEU A 1 72 ? 3.835 -2.160 5.421 1.00 96.31 72 LEU A O 1
ATOM 533 N N . PRO A 1 73 ? 5.707 -3.133 4.653 1.00 97.50 73 PRO A N 1
ATOM 534 C CA . PRO A 1 73 ? 6.121 -3.589 5.981 1.00 97.50 73 PRO A CA 1
ATOM 535 C C . PRO A 1 73 ? 6.265 -2.451 7.001 1.00 97.50 73 PRO A C 1
ATOM 537 O O . PRO A 1 73 ? 5.884 -2.614 8.157 1.00 97.50 73 PRO A O 1
ATOM 540 N N . ARG A 1 74 ? 6.754 -1.276 6.575 1.00 98.12 74 ARG A N 1
ATOM 541 C CA . ARG A 1 74 ? 6.889 -0.101 7.454 1.00 98.12 74 ARG A CA 1
ATOM 542 C C . ARG A 1 74 ? 5.538 0.492 7.831 1.00 98.12 74 ARG A C 1
ATOM 544 O O . ARG A 1 74 ? 5.368 0.919 8.970 1.00 98.12 74 ARG A O 1
ATOM 551 N N . PHE A 1 75 ? 4.583 0.517 6.901 1.00 98.06 75 PHE A N 1
ATOM 552 C CA . PHE A 1 75 ? 3.218 0.933 7.215 1.00 98.06 75 PHE A CA 1
ATOM 553 C C . PHE A 1 75 ? 2.559 -0.027 8.200 1.00 98.06 75 PHE A C 1
ATOM 555 O O . PHE A 1 75 ? 1.993 0.434 9.183 1.00 98.06 75 PHE A O 1
ATOM 562 N N . ILE A 1 76 ? 2.687 -1.340 7.995 1.00 97.94 76 ILE A N 1
ATOM 563 C CA . ILE A 1 76 ? 2.155 -2.345 8.926 1.00 97.94 76 ILE A CA 1
ATOM 564 C C . ILE A 1 76 ? 2.762 -2.157 10.322 1.00 97.94 76 ILE A C 1
ATOM 566 O O . ILE A 1 76 ? 2.020 -2.070 11.296 1.00 97.94 76 ILE A O 1
ATOM 570 N N . GLU A 1 77 ? 4.087 -2.014 10.421 1.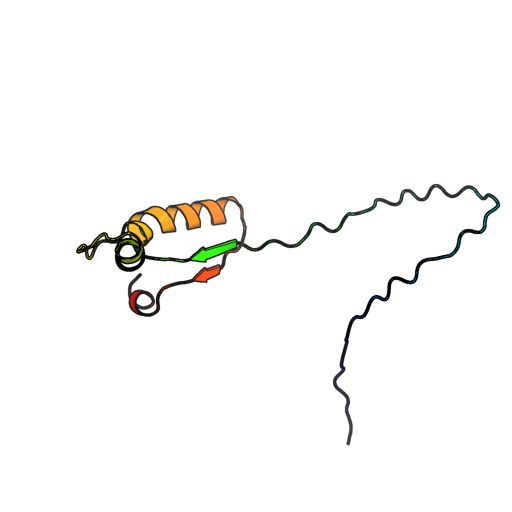00 98.44 77 GLU A N 1
ATOM 571 C CA . GLU A 1 77 ? 4.773 -1.775 11.697 1.00 98.44 77 GLU A CA 1
ATOM 572 C C . GLU A 1 77 ? 4.296 -0.481 12.381 1.00 98.44 77 GLU A C 1
ATOM 574 O O . GLU A 1 77 ? 4.103 -0.447 13.595 1.00 98.44 77 GLU A O 1
ATOM 579 N N . LEU A 1 78 ? 4.095 0.598 11.619 1.00 98.19 78 LEU A N 1
ATOM 580 C CA . LEU A 1 78 ? 3.599 1.867 12.149 1.00 98.19 78 LEU A CA 1
ATOM 581 C C . LEU A 1 78 ? 2.163 1.748 12.672 1.00 98.19 78 LEU A C 1
ATOM 583 O O . LEU A 1 78 ? 1.866 2.241 13.759 1.00 98.19 78 LEU A O 1
ATOM 587 N N . LEU A 1 79 ? 1.278 1.114 11.904 1.00 98.31 79 LEU A N 1
ATOM 588 C CA . LEU A 1 79 ? -0.129 0.939 12.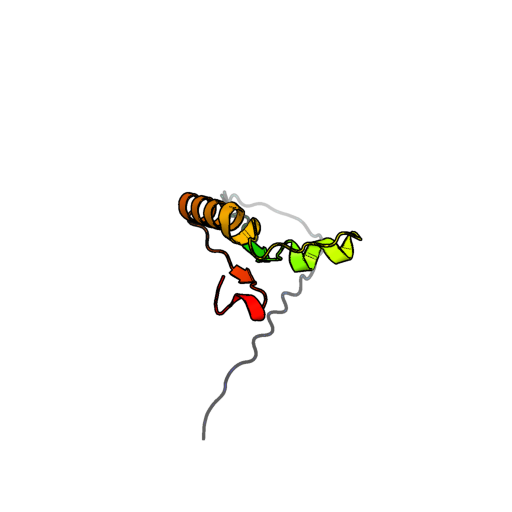264 1.00 98.31 79 LEU A CA 1
ATOM 589 C C . LEU A 1 79 ? -0.279 0.055 13.506 1.00 98.31 79 LEU A C 1
ATOM 591 O O . LEU A 1 79 ? -1.055 0.397 14.399 1.00 98.31 79 LEU A O 1
ATOM 595 N N . ASP A 1 80 ? 0.518 -1.013 13.599 1.00 98.06 80 ASP A N 1
ATOM 596 C CA . ASP A 1 80 ? 0.586 -1.892 14.769 1.00 98.06 80 ASP A CA 1
ATOM 597 C C . ASP A 1 80 ? 1.050 -1.126 16.017 1.00 98.06 80 ASP A C 1
ATOM 599 O O . ASP A 1 80 ? 0.366 -1.125 17.040 1.00 98.06 80 ASP A O 1
ATOM 603 N N . LYS A 1 81 ? 2.139 -0.349 15.908 1.00 98.44 81 LYS A N 1
ATOM 604 C CA . LYS A 1 81 ? 2.634 0.505 17.005 1.00 98.44 81 LYS A CA 1
ATOM 605 C C . LYS A 1 81 ? 1.607 1.522 17.497 1.00 98.44 81 LYS A C 1
ATOM 607 O O . LYS A 1 81 ? 1.606 1.863 18.678 1.00 98.44 81 LYS A O 1
ATOM 612 N N . LEU A 1 82 ? 0.779 2.048 16.599 1.00 97.50 82 LEU A N 1
ATOM 613 C CA . LEU A 1 82 ? -0.251 3.032 16.926 1.00 97.50 82 LEU A CA 1
ATOM 614 C C . LEU A 1 82 ? -1.571 2.390 17.379 1.00 97.50 82 LEU A C 1
ATOM 616 O O . LEU A 1 82 ? -2.434 3.100 17.894 1.00 97.50 82 LEU A O 1
ATOM 620 N N . GLY A 1 83 ? -1.743 1.079 17.195 1.00 97.25 83 GLY A N 1
ATOM 621 C CA . GLY A 1 83 ? -2.986 0.372 17.499 1.00 97.25 83 GLY A CA 1
ATOM 622 C C . GLY A 1 83 ? -4.174 0.853 16.663 1.00 97.25 83 GLY A C 1
ATOM 623 O O . GLY A 1 83 ? -5.308 0.822 17.143 1.00 97.25 83 GLY A O 1
ATOM 624 N N . VAL A 1 84 ? -3.930 1.340 15.439 1.00 96.69 84 VAL A N 1
ATOM 625 C CA . VAL A 1 84 ? -4.976 1.890 14.561 1.00 96.69 84 VAL A CA 1
ATOM 626 C C . VAL A 1 84 ? -5.249 0.961 13.375 1.00 96.69 84 VAL A C 1
ATOM 628 O O . VAL A 1 84 ? -4.310 0.510 12.717 1.00 96.69 84 VAL A O 1
ATOM 631 N N . PRO A 1 85 ? -6.524 0.677 13.056 1.00 97.06 85 PRO A N 1
ATOM 632 C CA . PRO A 1 85 ? -6.866 -0.086 11.866 1.00 97.06 85 PRO A CA 1
ATOM 633 C C . PRO A 1 85 ? -6.677 0.757 10.597 1.00 97.06 85 PRO A C 1
ATOM 635 O O . PRO A 1 85 ? -6.882 1.973 10.603 1.00 97.06 85 PRO A O 1
ATOM 638 N N . ALA A 1 86 ? -6.352 0.089 9.492 1.00 98.25 86 ALA A N 1
ATOM 639 C CA . ALA A 1 86 ? -6.298 0.689 8.163 1.00 98.25 86 ALA A CA 1
ATOM 640 C C . ALA A 1 86 ? -6.912 -0.240 7.111 1.00 98.25 86 ALA A C 1
ATOM 642 O O . ALA A 1 86 ? -6.954 -1.459 7.292 1.00 98.25 86 ALA A O 1
ATOM 643 N N . THR A 1 87 ? -7.351 0.347 5.999 1.00 98.12 87 THR A N 1
ATOM 644 C CA . THR A 1 87 ? -7.799 -0.383 4.807 1.00 98.12 87 THR A CA 1
ATOM 645 C C . THR A 1 87 ? -6.705 -0.339 3.748 1.00 98.12 87 THR A C 1
ATOM 647 O O . THR A 1 87 ? -6.212 0.739 3.420 1.00 98.12 87 THR A O 1
ATOM 650 N N . LEU A 1 88 ? -6.335 -1.501 3.208 1.00 97.25 88 LEU A N 1
ATOM 651 C CA . LEU A 1 88 ? -5.386 -1.611 2.101 1.00 97.25 88 LEU A CA 1
ATOM 652 C C . LEU A 1 88 ? -6.150 -1.836 0.795 1.00 97.25 88 LEU A C 1
ATOM 654 O O . LEU A 1 88 ? -6.930 -2.786 0.695 1.00 97.25 88 LEU A O 1
ATOM 658 N N . PHE A 1 89 ? -5.900 -1.001 -0.208 1.00 96.44 89 PHE A N 1
ATOM 659 C CA . PHE A 1 89 ? -6.411 -1.182 -1.562 1.00 96.44 89 PHE A CA 1
ATOM 660 C C . PHE A 1 89 ? -5.293 -1.743 -2.425 1.00 96.44 89 PHE A C 1
ATOM 662 O O . PHE A 1 89 ? -4.257 -1.115 -2.603 1.00 96.44 89 PHE A O 1
ATOM 669 N N . THR A 1 90 ? -5.480 -2.961 -2.925 1.00 94.19 90 THR A N 1
ATOM 670 C CA . THR A 1 90 ? -4.480 -3.644 -3.748 1.00 94.19 90 THR A CA 1
ATOM 671 C C . THR A 1 90 ? -4.970 -3.771 -5.176 1.00 94.19 90 THR A C 1
ATOM 673 O O . THR A 1 90 ? -6.166 -3.949 -5.429 1.00 94.19 90 THR A O 1
ATOM 676 N N . ILE A 1 91 ? -4.035 -3.711 -6.116 1.00 91.44 91 ILE A N 1
ATOM 677 C CA . ILE A 1 91 ? -4.347 -3.890 -7.524 1.00 91.44 91 ILE A CA 1
ATOM 678 C C . ILE A 1 91 ? -4.690 -5.357 -7.761 1.00 91.44 91 ILE A C 1
ATOM 680 O O . ILE A 1 91 ? -3.980 -6.261 -7.327 1.00 91.44 91 ILE A O 1
ATOM 684 N N . GLY A 1 92 ? -5.791 -5.614 -8.470 1.00 91.50 92 GLY A N 1
ATOM 685 C CA . GLY A 1 92 ? -6.352 -6.964 -8.586 1.00 91.50 92 GLY A CA 1
ATOM 686 C C . GLY A 1 92 ? -5.373 -8.022 -9.107 1.00 91.50 92 GLY A C 1
ATOM 687 O O . GLY A 1 92 ? -5.470 -9.181 -8.711 1.00 91.50 92 GLY A O 1
ATOM 688 N N . ARG A 1 93 ? -4.402 -7.636 -9.946 1.00 89.81 93 ARG A N 1
ATOM 689 C CA . ARG A 1 93 ? -3.373 -8.560 -10.450 1.00 89.81 93 ARG A CA 1
ATOM 690 C C . ARG A 1 93 ? -2.391 -9.013 -9.351 1.00 89.81 93 ARG A C 1
ATOM 692 O O . ARG A 1 93 ? -1.902 -10.136 -9.419 1.00 89.81 93 ARG A O 1
ATOM 699 N N . ASP A 1 94 ? -2.145 -8.162 -8.356 1.00 89.25 94 ASP A N 1
ATOM 700 C CA . ASP A 1 94 ? -1.176 -8.383 -7.278 1.00 89.25 94 ASP A CA 1
ATOM 701 C C . ASP A 1 94 ? -1.845 -9.081 -6.081 1.00 89.25 94 ASP A C 1
ATOM 703 O O . ASP A 1 94 ? -1.184 -9.718 -5.273 1.00 89.25 94 ASP A O 1
ATOM 707 N N . ALA A 1 95 ? -3.181 -9.083 -5.996 1.00 85.94 95 ALA A N 1
ATOM 708 C CA . ALA A 1 95 ? -3.926 -9.679 -4.881 1.00 85.94 95 ALA A CA 1
ATOM 709 C C . ALA A 1 95 ? -3.602 -11.162 -4.608 1.00 85.94 95 ALA A C 1
ATOM 711 O O . ALA A 1 95 ? -3.694 -11.620 -3.471 1.00 85.94 95 ALA A O 1
ATOM 712 N N . ALA A 1 96 ? -3.235 -11.925 -5.641 1.00 81.25 96 ALA A N 1
ATOM 713 C CA . ALA A 1 96 ? -2.860 -13.331 -5.494 1.00 81.25 96 ALA A CA 1
ATOM 714 C C . ALA A 1 96 ? -1.385 -13.533 -5.103 1.00 81.25 96 ALA A C 1
ATOM 716 O O . ALA A 1 96 ? -1.021 -14.623 -4.654 1.00 81.25 96 ALA A O 1
ATOM 717 N N . ARG A 1 97 ? -0.533 -12.529 -5.341 1.00 76.38 97 ARG A N 1
ATOM 718 C CA . ARG A 1 97 ? 0.925 -12.550 -5.155 1.00 76.38 97 ARG A CA 1
ATOM 719 C C . ARG A 1 97 ? 1.430 -11.122 -4.879 1.00 76.38 97 ARG A C 1
ATOM 721 O O . ARG A 1 97 ? 2.023 -10.533 -5.783 1.00 76.38 97 ARG A O 1
ATOM 728 N N . PRO A 1 98 ? 1.133 -10.573 -3.690 1.00 61.28 98 PRO A N 1
ATOM 729 C CA . PRO A 1 98 ? 1.609 -9.253 -3.298 1.00 61.28 98 PRO A CA 1
ATOM 730 C C . PRO A 1 98 ? 3.123 -9.259 -3.065 1.00 61.28 98 PRO A C 1
ATOM 732 O O . PRO A 1 98 ? 3.674 -10.331 -2.712 1.00 61.28 98 PRO A O 1
#

pLDDT: mean 74.97, std 24.11, range [33.88, 98.44]

Secondary structure (DSSP, 8-state):
--------------PPPPP-----------------PPP---EEEE--HHHHHHHTT-----S--HIIIIIHHHHHHHHHHHT---EEEE-TTTTT--